Protein AF-A0A4Y8PF99-F1 (afdb_monomer)

pLDDT: mean 90.33, std 15.45, range [41.91, 98.5]

Radius of gyration: 16.48 Å; Cα contacts (8 Å, |Δi|>4): 165; chains: 1; bounding box: 32×40×53 Å

Solvent-accessible surface area (backbone atoms only — not comparable to full-atom values): 6065 Å² total; per-residue (Å²): 134,81,80,74,84,68,78,76,80,61,83,67,77,59,45,34,34,39,36,39,49,70,26,49,42,73,81,30,60,51,32,26,50,47,40,41,51,50,25,62,48,34,69,37,93,51,42,43,42,32,40,28,36,49,53,67,59,49,49,33,59,75,72,67,64,42,82,82,30,40,57,29,71,52,36,54,5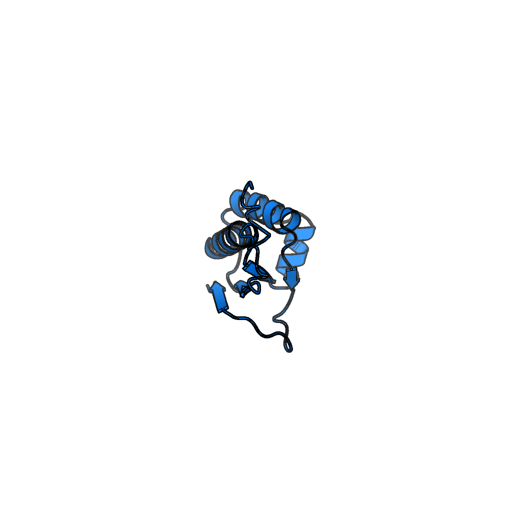3,21,53,50,45,28,60,76,55,63,50,48,74,34,58,54,82,73,87,90,66,89,59,80,42,80,47,78,36,62,121

Secondary structure (DSSP, 8-state):
-------------PEEEEEEE-S-TTT-THHHHHHHHHHHHHT-TTEEEEEE--HHHHHHHHTT--TTSTTHHHHHHHHHHHHHTT-EEESS--SS---SEEEEE--

Foldseek 3Di:
DPPPPPDVPPPPAAAEEEEEEPDDQLPDCLNLVSLLVLLVQLPDPRHQYEYEDAPVVVVCLVVVNSPNGDPSVSVVVSSVSCVVSVHHYHNDDDDPDDGPYYHYRHD

Organism: NCBI:txid2795386

Mean predicted aligned error: 6.11 Å

Structure (mmCIF, N/CA/C/O backbone):
data_AF-A0A4Y8PF99-F1
#
_entry.id   AF-A0A4Y8PF99-F1
#
loop_
_atom_site.group_PDB
_atom_site.id
_atom_site.type_symbol
_atom_site.label_atom_id
_atom_site.label_alt_id
_atom_site.label_comp_id
_atom_site.label_asym_id
_atom_site.label_entity_id
_atom_site.label_seq_id
_atom_site.pdbx_PDB_ins_code
_atom_site.Cartn_x
_atom_site.Cartn_y
_atom_site.Cartn_z
_atom_site.occupancy
_atom_site.B_iso_or_equiv
_atom_site.auth_seq_id
_atom_site.auth_comp_id
_atom_site.auth_asym_id
_atom_site.auth_atom_id
_atom_site.pdbx_PDB_model_num
ATOM 1 N N . MET A 1 1 ? -14.309 29.578 39.399 1.00 42.25 1 MET A N 1
ATOM 2 C CA . MET A 1 1 ? -14.684 28.306 38.746 1.00 42.25 1 MET A CA 1
ATOM 3 C C . MET A 1 1 ? -14.215 28.364 37.309 1.00 42.25 1 MET A C 1
ATOM 5 O O . MET A 1 1 ? -14.899 28.921 36.460 1.00 42.25 1 MET A O 1
ATOM 9 N N . ILE A 1 2 ? -12.999 27.884 37.070 1.00 44.91 2 ILE A N 1
ATOM 10 C CA . ILE A 1 2 ? -12.495 27.665 35.717 1.00 44.91 2 ILE A CA 1
ATOM 11 C C . ILE A 1 2 ? -13.313 26.489 35.190 1.00 44.91 2 ILE A C 1
ATOM 13 O O . ILE A 1 2 ? -13.346 25.439 35.830 1.00 44.91 2 ILE A O 1
ATOM 17 N N . LYS A 1 3 ? -14.056 26.695 34.098 1.00 47.53 3 LYS A N 1
ATOM 18 C CA . LYS A 1 3 ? -14.677 25.590 33.372 1.00 47.53 3 LYS A CA 1
ATOM 19 C C . LYS A 1 3 ? -13.525 24.729 32.874 1.00 47.53 3 LYS A C 1
ATOM 21 O O . LYS A 1 3 ? -12.850 25.091 31.917 1.00 47.53 3 LYS A O 1
ATOM 26 N N . GLU A 1 4 ? -13.256 23.640 33.581 1.00 45.50 4 GLU A N 1
ATOM 27 C CA . GLU A 1 4 ? -12.525 22.519 33.022 1.00 45.50 4 GLU A CA 1
ATOM 28 C C . GLU A 1 4 ? -13.254 22.163 31.725 1.00 45.50 4 GLU A C 1
ATOM 30 O O . GLU A 1 4 ? -14.383 21.666 31.767 1.00 45.50 4 GLU A O 1
ATOM 35 N N . ASN A 1 5 ? -12.645 22.477 30.578 1.00 47.84 5 A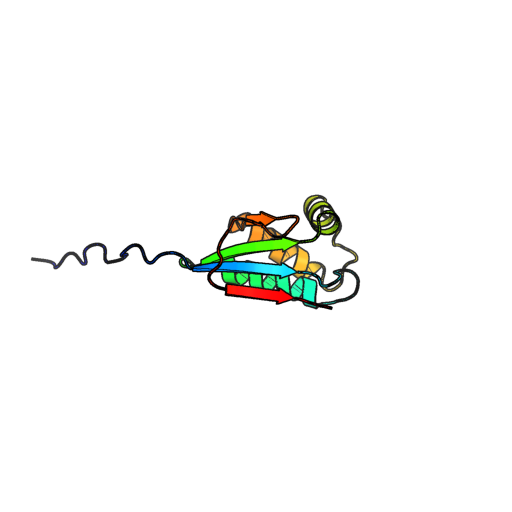SN A N 1
ATOM 36 C CA . ASN A 1 5 ? -12.995 21.875 29.296 1.00 47.84 5 ASN A CA 1
ATOM 37 C C . ASN A 1 5 ? -12.658 20.387 29.423 1.00 47.84 5 ASN A C 1
ATOM 39 O O . ASN A 1 5 ? -11.599 19.908 29.022 1.00 47.84 5 ASN A O 1
ATOM 43 N N . LYS A 1 6 ? -13.544 19.677 30.120 1.00 41.91 6 LYS A N 1
ATOM 44 C CA . LYS A 1 6 ? -13.564 18.236 30.257 1.00 41.91 6 LYS A CA 1
ATOM 45 C C . LYS A 1 6 ? -13.596 17.664 28.853 1.00 41.91 6 LYS A C 1
ATOM 47 O O . LYS A 1 6 ? -14.624 17.760 28.205 1.00 41.91 6 LYS A O 1
ATOM 52 N N . LYS A 1 7 ? -12.494 17.032 28.448 1.00 42.19 7 LYS A N 1
ATOM 53 C CA . LYS A 1 7 ? -12.523 15.681 27.869 1.00 42.19 7 LYS A CA 1
ATOM 54 C C . LYS A 1 7 ? -13.665 15.438 26.866 1.00 42.19 7 LYS A C 1
ATOM 56 O O . LYS A 1 7 ? -14.359 14.433 26.961 1.00 42.19 7 LYS A O 1
ATOM 61 N N . GLU A 1 8 ? -13.847 16.351 25.919 1.00 46.78 8 GLU A N 1
ATOM 62 C CA . GLU A 1 8 ? -14.693 16.148 24.739 1.00 46.78 8 GLU A CA 1
ATOM 63 C C . GLU A 1 8 ? -13.865 15.639 23.549 1.00 46.78 8 GLU A C 1
ATOM 65 O O . GLU A 1 8 ? -14.317 15.677 22.412 1.00 46.78 8 GLU A O 1
ATOM 70 N N . ASP A 1 9 ? -12.715 15.007 23.812 1.00 50.34 9 ASP A N 1
ATOM 71 C CA . ASP A 1 9 ? -12.306 13.847 23.012 1.00 50.34 9 ASP A CA 1
ATOM 72 C C . ASP A 1 9 ? -13.228 12.672 23.376 1.00 50.34 9 ASP A C 1
ATOM 74 O O . ASP A 1 9 ? -12.826 11.636 23.907 1.00 50.34 9 ASP A O 1
ATOM 78 N N . LEU A 1 10 ? -14.524 12.873 23.133 1.00 50.94 10 LEU A N 1
ATOM 79 C CA . LEU A 1 10 ? -15.451 11.786 22.914 1.00 50.94 10 LEU A CA 1
ATOM 80 C C . LEU A 1 10 ? -14.820 10.945 21.815 1.00 50.94 10 LEU A C 1
ATOM 82 O O . LEU A 1 10 ? -14.579 11.447 20.720 1.00 50.94 10 LEU A O 1
ATOM 86 N N . LEU A 1 11 ? -14.509 9.710 22.189 1.00 60.16 11 LEU A N 1
ATOM 87 C CA . LEU A 1 11 ? -14.190 8.531 21.395 1.00 60.16 11 LEU A CA 1
ATOM 88 C C . LEU A 1 11 ? -14.938 8.518 20.048 1.00 60.16 11 LEU A C 1
ATOM 90 O O . LEU A 1 11 ? -15.887 7.762 19.861 1.00 60.16 11 LEU A O 1
ATOM 94 N N . LEU A 1 12 ? -14.554 9.383 19.113 1.00 64.12 12 LEU A N 1
ATOM 95 C CA . LEU A 1 12 ? -15.058 9.348 17.756 1.00 64.12 12 LEU A CA 1
ATOM 96 C C . LEU A 1 12 ? -14.419 8.115 17.144 1.00 64.12 12 LEU A C 1
ATOM 98 O O . LEU A 1 12 ? -13.201 8.062 16.962 1.00 64.12 12 LEU A O 1
ATOM 102 N N . GLU A 1 13 ? -15.259 7.108 16.934 1.00 81.38 13 GLU A N 1
ATOM 103 C CA . GLU A 1 13 ? -14.911 5.845 16.304 1.00 81.38 13 GLU A CA 1
ATOM 104 C C . GLU A 1 13 ? -14.027 6.112 15.082 1.00 81.38 13 GLU A C 1
ATOM 106 O O . GLU A 1 13 ? -14.369 6.923 14.212 1.00 81.38 13 GLU A O 1
ATOM 111 N N . LYS A 1 14 ? -12.842 5.488 15.055 1.00 89.69 14 LYS A N 1
ATOM 112 C CA . LYS A 1 14 ? -11.944 5.618 13.909 1.00 89.69 14 LYS A CA 1
ATOM 113 C C . LYS A 1 14 ? -12.644 5.041 12.689 1.00 89.69 14 LYS A C 1
ATOM 115 O O . LYS A 1 14 ? -13.145 3.923 12.746 1.00 89.69 14 LYS A O 1
ATOM 120 N N . LYS A 1 15 ? -12.612 5.774 11.580 1.00 94.44 15 LYS A N 1
ATOM 121 C CA . LYS A 1 15 ? -13.060 5.246 10.294 1.00 94.44 15 LYS A CA 1
ATOM 122 C C . LYS A 1 15 ? -12.000 4.313 9.731 1.00 94.44 15 LYS A C 1
ATOM 124 O O . LYS A 1 15 ? -10.829 4.688 9.640 1.00 94.44 15 LYS A O 1
ATOM 129 N N . SER A 1 16 ? -12.406 3.095 9.401 1.00 95.06 16 SER A N 1
ATOM 130 C CA . SER A 1 16 ? -11.534 2.066 8.855 1.00 95.06 16 SER A CA 1
ATOM 131 C C . SER A 1 16 ? -11.471 2.195 7.337 1.00 95.06 16 SER A C 1
ATOM 133 O O . SER A 1 16 ? -12.492 2.167 6.653 1.00 95.06 16 SER A O 1
ATOM 135 N N . LEU A 1 17 ? -10.263 2.353 6.809 1.00 96.69 17 LEU A N 1
ATOM 136 C CA . LEU A 1 17 ? -9.975 2.462 5.386 1.00 96.69 17 LEU A CA 1
ATOM 137 C C . LEU A 1 17 ? -9.232 1.216 4.930 1.00 96.69 17 LEU A C 1
ATOM 139 O O . LEU A 1 17 ? -8.247 0.832 5.566 1.00 96.69 17 LEU A O 1
ATOM 143 N N . LEU A 1 18 ? -9.673 0.637 3.817 1.00 97.94 18 LEU A N 1
ATOM 144 C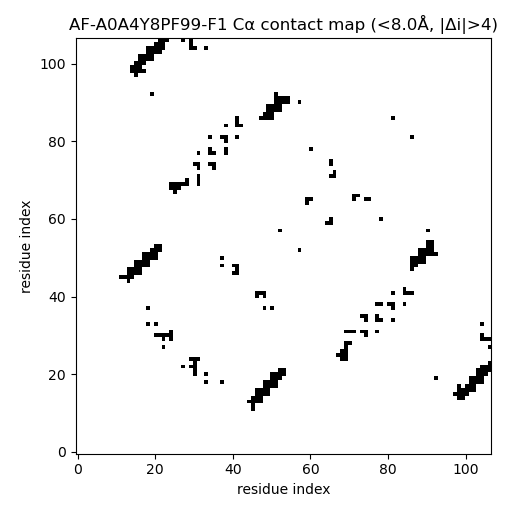 CA . LEU A 1 18 ? -8.918 -0.362 3.073 1.00 97.94 18 LEU A CA 1
ATOM 145 C C . LEU A 1 18 ? -8.366 0.276 1.802 1.00 97.94 18 LEU A C 1
ATOM 147 O O . LEU A 1 18 ? -9.114 0.843 1.008 1.00 97.94 18 LEU A O 1
ATOM 151 N N . ILE A 1 19 ? -7.058 0.178 1.612 1.00 98.12 19 ILE A N 1
ATOM 152 C CA . ILE A 1 19 ? -6.368 0.599 0.399 1.00 98.12 19 ILE A CA 1
ATOM 153 C C . ILE A 1 19 ? -5.839 -0.658 -0.275 1.00 98.12 19 ILE A C 1
ATOM 155 O O . ILE A 1 19 ? -5.053 -1.390 0.323 1.00 98.12 19 ILE A O 1
ATOM 159 N N . VAL A 1 20 ? -6.269 -0.915 -1.506 1.00 97.94 20 VAL A N 1
ATOM 160 C CA . VAL A 1 20 ? -5.837 -2.072 -2.297 1.00 97.94 20 VAL A CA 1
ATOM 161 C C . VAL A 1 20 ? -4.985 -1.587 -3.457 1.00 97.94 20 VAL A C 1
ATOM 163 O O . VAL A 1 20 ? -5.403 -0.703 -4.207 1.00 97.94 20 VAL A O 1
ATOM 166 N N . VAL A 1 21 ? -3.789 -2.158 -3.599 1.00 98.00 21 VAL A N 1
ATOM 167 C CA . VAL A 1 21 ? -2.843 -1.788 -4.655 1.00 98.00 21 VAL A CA 1
ATOM 168 C C . VAL A 1 21 ? -2.629 -2.976 -5.581 1.00 98.00 21 VAL A C 1
ATOM 170 O O . VAL A 1 21 ? -1.973 -3.954 -5.223 1.00 98.00 21 VAL A O 1
ATOM 173 N N . GLU A 1 22 ? -3.189 -2.886 -6.783 1.00 96.38 22 GLU A N 1
ATOM 174 C CA . GLU A 1 22 ? -3.010 -3.892 -7.834 1.00 96.38 22 GLU A CA 1
ATOM 175 C C . GLU A 1 22 ? -1.986 -3.463 -8.890 1.00 96.38 22 GLU A C 1
ATOM 177 O O . GLU A 1 22 ? -1.436 -4.325 -9.589 1.00 96.38 22 GLU A O 1
ATOM 182 N N . ALA A 1 23 ? -1.717 -2.153 -8.964 1.00 97.44 23 ALA A N 1
ATOM 183 C CA . ALA A 1 23 ? -0.731 -1.542 -9.843 1.00 97.44 23 ALA A CA 1
ATOM 184 C C . ALA A 1 23 ? 0.654 -2.203 -9.719 1.00 97.44 23 ALA A C 1
ATOM 186 O O . ALA A 1 23 ? 1.134 -2.497 -8.625 1.00 97.44 23 ALA A O 1
ATOM 187 N N . ASP A 1 24 ? 1.294 -2.420 -10.868 1.00 96.69 24 ASP A N 1
ATOM 188 C CA . ASP A 1 24 ? 2.629 -3.010 -10.974 1.00 96.69 24 ASP A CA 1
ATOM 189 C C . ASP A 1 24 ? 3.710 -1.951 -10.668 1.00 96.69 24 ASP A C 1
ATOM 191 O O . ASP A 1 24 ? 3.813 -0.977 -11.425 1.00 96.69 24 ASP A O 1
ATOM 195 N N . PRO A 1 25 ? 4.521 -2.114 -9.603 1.00 97.44 25 PRO A N 1
ATOM 196 C CA . PRO A 1 25 ? 5.536 -1.132 -9.222 1.00 97.44 25 PRO A CA 1
ATOM 197 C C . PRO A 1 25 ? 6.658 -0.970 -10.252 1.00 97.44 25 PRO A C 1
ATOM 199 O O . PRO A 1 25 ? 7.290 0.083 -10.315 1.00 97.44 25 PRO A O 1
ATOM 202 N N . GLU A 1 26 ? 6.904 -1.970 -11.100 1.00 97.00 26 GLU A N 1
ATOM 203 C CA . G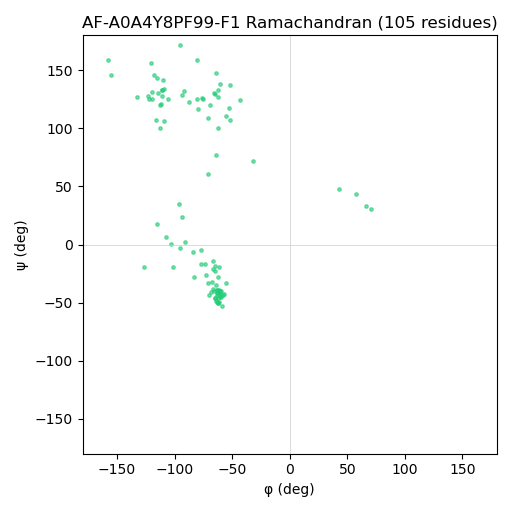LU A 1 26 ? 7.927 -1.880 -12.146 1.00 97.00 26 GLU A CA 1
ATOM 204 C C . GLU A 1 26 ? 7.466 -1.049 -13.347 1.00 97.00 26 GLU A C 1
ATOM 206 O O . GLU A 1 26 ? 8.280 -0.649 -14.180 1.00 97.00 26 GLU A O 1
ATOM 211 N N . LYS A 1 27 ? 6.154 -0.815 -13.478 1.00 96.69 27 LYS A N 1
ATOM 212 C CA . LYS A 1 27 ? 5.559 -0.251 -14.699 1.00 96.69 27 LYS A CA 1
ATOM 213 C C . LYS A 1 27 ? 4.691 0.977 -14.471 1.00 96.69 27 LYS A C 1
ATOM 215 O O . LYS A 1 27 ? 4.432 1.694 -15.435 1.00 96.69 27 LYS A O 1
ATOM 220 N N . SER A 1 28 ? 4.209 1.210 -13.251 1.00 96.94 28 SER A N 1
ATOM 221 C CA . SER A 1 28 ? 3.183 2.218 -12.984 1.00 96.94 28 SER A CA 1
ATOM 222 C C . SER A 1 28 ? 3.537 3.116 -11.795 1.00 96.94 28 SER A C 1
ATOM 224 O O . SER A 1 28 ? 3.719 2.611 -10.685 1.00 96.94 28 SER A O 1
ATOM 226 N N . PRO A 1 29 ? 3.520 4.456 -11.965 1.00 96.75 29 PRO A N 1
ATOM 227 C CA . PRO A 1 29 ? 3.711 5.397 -10.856 1.00 96.75 29 PRO A CA 1
ATOM 228 C C . PRO A 1 29 ? 2.557 5.343 -9.840 1.00 96.75 29 PRO A C 1
ATOM 230 O O . PRO A 1 29 ? 2.669 5.835 -8.717 1.00 96.75 29 PRO A O 1
ATOM 233 N N . ARG A 1 30 ? 1.430 4.708 -10.198 1.00 97.88 30 ARG A N 1
ATOM 234 C CA . ARG A 1 30 ? 0.281 4.539 -9.299 1.00 97.88 30 ARG A CA 1
ATOM 235 C C . ARG A 1 30 ? 0.613 3.727 -8.060 1.00 97.88 30 ARG A C 1
ATOM 237 O O . ARG A 1 30 ? -0.008 3.949 -7.028 1.00 97.88 30 ARG A O 1
ATOM 244 N N . PHE A 1 31 ? 1.583 2.818 -8.142 1.00 98.38 31 PHE A N 1
ATOM 245 C CA . PHE A 1 31 ? 2.037 2.087 -6.967 1.00 98.38 31 PHE A CA 1
ATOM 246 C C . PHE A 1 31 ? 2.650 3.038 -5.926 1.00 98.38 31 PHE A C 1
ATOM 248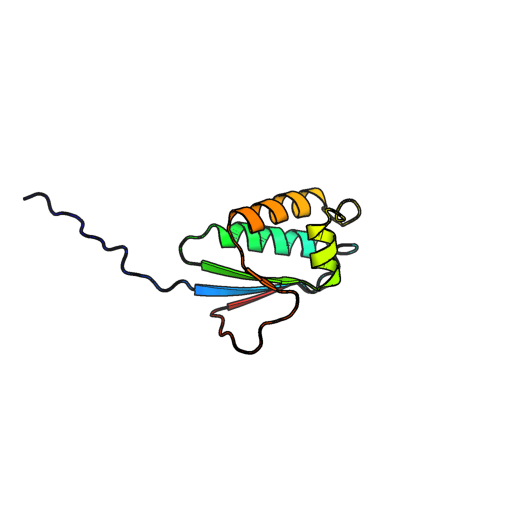 O O . PHE A 1 31 ? 2.250 3.030 -4.762 1.00 98.38 31 PHE A O 1
ATOM 255 N N . ALA A 1 32 ? 3.561 3.916 -6.358 1.00 98.25 32 ALA A N 1
ATOM 256 C CA . ALA A 1 32 ? 4.171 4.925 -5.497 1.00 98.25 32 ALA A CA 1
ATOM 257 C C . ALA A 1 32 ? 3.129 5.909 -4.945 1.00 98.25 32 ALA A C 1
ATOM 259 O O . ALA A 1 32 ? 3.135 6.236 -3.757 1.00 98.25 32 ALA A O 1
ATOM 260 N N . GLU A 1 33 ? 2.180 6.338 -5.783 1.00 98.44 33 GLU A N 1
ATOM 261 C CA . GLU A 1 33 ? 1.072 7.185 -5.345 1.00 98.44 33 GLU A CA 1
ATOM 262 C C . GLU A 1 33 ? 0.204 6.503 -4.282 1.00 98.44 33 GLU A C 1
ATOM 264 O O . GLU A 1 33 ? -0.137 7.139 -3.284 1.00 98.44 33 GLU A O 1
ATOM 269 N N . ALA A 1 34 ? -0.103 5.216 -4.450 1.00 98.44 34 ALA A N 1
ATOM 270 C CA . ALA A 1 34 ? -0.881 4.452 -3.486 1.00 98.44 34 ALA A CA 1
ATOM 271 C C . ALA A 1 34 ? -0.200 4.403 -2.114 1.00 98.44 34 ALA A C 1
ATOM 273 O O . ALA A 1 34 ? -0.849 4.661 -1.096 1.00 98.44 34 ALA A O 1
ATOM 274 N N . LEU A 1 35 ? 1.113 4.139 -2.079 1.00 98.50 35 LEU A N 1
ATOM 275 C CA . LEU A 1 35 ? 1.883 4.147 -0.833 1.00 98.50 35 LEU A CA 1
ATOM 276 C C . LEU A 1 35 ? 1.908 5.536 -0.195 1.00 98.50 35 LEU A C 1
ATOM 278 O O . LEU A 1 35 ? 1.687 5.653 1.008 1.00 98.50 35 LEU A O 1
ATOM 282 N N . ARG A 1 36 ? 2.103 6.591 -0.991 1.00 98.44 36 ARG A N 1
ATOM 283 C CA . ARG A 1 36 ? 2.106 7.976 -0.505 1.00 98.44 36 ARG A CA 1
ATOM 284 C C . ARG A 1 36 ? 0.753 8.385 0.079 1.00 98.44 36 ARG A C 1
ATOM 286 O O . ARG A 1 36 ? 0.697 9.037 1.121 1.00 98.44 36 ARG A O 1
ATOM 293 N N . VAL A 1 37 ? -0.347 7.992 -0.564 1.00 98.44 37 VAL A N 1
ATOM 294 C CA . VAL A 1 37 ? -1.710 8.223 -0.061 1.00 98.44 37 VAL A CA 1
ATOM 295 C C . VAL A 1 37 ? -1.938 7.455 1.238 1.00 98.44 37 VAL A C 1
ATOM 297 O O . VAL A 1 37 ? -2.422 8.036 2.209 1.00 98.44 37 VAL A O 1
ATOM 300 N N . ALA A 1 38 ? -1.550 6.180 1.291 1.00 98.44 38 ALA A N 1
ATOM 301 C CA . ALA A 1 38 ? -1.663 5.372 2.498 1.00 98.44 38 ALA A CA 1
ATOM 302 C C . ALA A 1 38 ? -0.850 5.968 3.661 1.00 98.44 38 ALA A C 1
ATOM 304 O O . ALA A 1 38 ? -1.382 6.117 4.763 1.00 98.44 38 ALA A O 1
ATOM 305 N N . ALA A 1 39 ? 0.393 6.387 3.403 1.00 98.25 39 ALA A N 1
ATOM 306 C CA . ALA A 1 39 ? 1.263 7.043 4.374 1.00 98.25 39 ALA A CA 1
ATOM 307 C C . ALA A 1 39 ? 0.620 8.330 4.911 1.00 98.25 39 ALA A C 1
ATOM 309 O O . ALA A 1 39 ? 0.408 8.454 6.118 1.00 98.25 39 ALA A O 1
ATOM 310 N N . GLY A 1 40 ? 0.194 9.238 4.028 1.00 97.94 40 GLY A N 1
ATOM 311 C CA . GLY A 1 40 ? -0.441 10.495 4.430 1.00 97.94 40 GLY A CA 1
ATOM 312 C C . GLY A 1 40 ? -1.736 10.299 5.229 1.00 97.94 40 GLY A C 1
ATOM 313 O O . GLY A 1 40 ? -1.966 10.990 6.222 1.00 97.94 40 GLY A O 1
ATOM 314 N N . LEU A 1 41 ? -2.573 9.328 4.849 1.00 97.62 41 LEU A N 1
ATOM 315 C CA . LEU A 1 41 ? -3.809 9.018 5.576 1.00 97.62 41 LEU A CA 1
ATOM 316 C C . LEU A 1 41 ? -3.539 8.359 6.936 1.00 97.62 41 LEU A C 1
ATOM 318 O O . LEU A 1 41 ? -4.295 8.592 7.881 1.00 97.62 41 LEU A O 1
ATOM 322 N N . SER A 1 42 ? -2.472 7.564 7.056 1.00 96.88 42 SER A N 1
ATOM 323 C CA . SER A 1 42 ? -2.133 6.846 8.294 1.00 96.88 42 SER A CA 1
ATOM 324 C C . SER A 1 42 ? -1.734 7.774 9.449 1.00 96.88 42 SER A C 1
ATOM 326 O O . SER A 1 42 ? -1.897 7.407 10.610 1.00 96.88 42 SER A O 1
ATOM 328 N N . MET A 1 43 ? -1.325 9.011 9.149 1.00 95.50 43 MET A N 1
ATOM 329 C CA . MET A 1 43 ? -1.060 10.049 10.151 1.00 95.50 43 MET A CA 1
ATOM 330 C C . MET A 1 43 ? -2.339 10.632 10.773 1.00 95.50 43 MET A C 1
ATOM 332 O O . MET A 1 43 ? -2.285 11.317 11.798 1.00 95.50 43 MET A O 1
ATOM 336 N N . HIS A 1 44 ? -3.506 10.428 10.153 1.00 94.25 44 HIS A N 1
ATOM 337 C CA . HIS A 1 44 ? -4.732 11.072 10.600 1.00 94.25 44 HIS A CA 1
ATOM 338 C C . HIS A 1 44 ? -5.275 10.403 11.878 1.00 94.25 44 HIS A C 1
ATOM 340 O O . HIS A 1 44 ? -5.595 9.211 11.868 1.00 94.25 44 HIS A O 1
ATOM 346 N N . PRO A 1 45 ? -5.520 11.154 12.970 1.00 90.94 45 PRO A N 1
ATOM 347 C CA . PRO A 1 45 ? -5.846 10.573 14.279 1.00 90.94 45 PRO A CA 1
ATOM 348 C C . PRO A 1 45 ? -7.174 9.799 14.311 1.00 90.94 45 PRO A C 1
ATOM 350 O O . PRO A 1 45 ? -7.404 8.995 15.213 1.00 90.94 45 PRO A O 1
ATOM 353 N N . ARG A 1 46 ? -8.054 10.033 13.330 1.00 92.69 46 ARG A N 1
ATOM 354 C CA . ARG A 1 46 ? -9.385 9.404 13.225 1.00 92.69 46 ARG A CA 1
ATOM 355 C C . ARG A 1 46 ? -9.507 8.351 12.127 1.00 92.69 46 ARG A C 1
ATOM 357 O O . ARG A 1 46 ? -10.615 7.892 11.868 1.00 92.69 46 ARG A O 1
ATOM 364 N N . LEU A 1 47 ? -8.409 8.003 11.462 1.00 94.44 47 LEU A N 1
ATOM 365 C CA . LEU A 1 47 ? -8.403 6.965 10.438 1.00 94.44 47 LEU A CA 1
ATOM 366 C C . LEU A 1 47 ? -7.644 5.738 10.950 1.00 94.44 47 LEU A C 1
ATOM 368 O O . LEU A 1 47 ? -6.647 5.856 11.662 1.00 94.44 47 LEU A O 1
ATOM 372 N N . SER A 1 48 ? -8.143 4.554 10.609 1.00 94.50 48 SER A N 1
ATOM 373 C CA . SER A 1 48 ? -7.381 3.309 10.666 1.00 94.50 48 SER A CA 1
ATOM 374 C C . SER A 1 48 ? -7.114 2.883 9.235 1.00 94.50 48 SER A C 1
ATOM 376 O O . SER A 1 48 ? -8.037 2.468 8.540 1.00 94.50 48 SER A O 1
ATOM 378 N N . VAL A 1 49 ? -5.874 3.034 8.780 1.00 96.69 49 VAL A N 1
ATOM 379 C CA . VAL A 1 49 ? -5.489 2.700 7.407 1.00 96.69 49 VAL A CA 1
ATOM 380 C C . VAL A 1 49 ? -4.960 1.275 7.355 1.00 96.69 49 VAL A C 1
ATOM 382 O O . VAL A 1 49 ? -4.073 0.899 8.126 1.00 96.69 49 VAL A O 1
ATOM 385 N N . ASN A 1 50 ? -5.517 0.502 6.432 1.00 97.00 50 ASN A N 1
ATOM 386 C CA . ASN A 1 50 ? -5.169 -0.879 6.155 1.00 97.00 50 ASN A CA 1
ATOM 387 C C . ASN A 1 50 ? -4.755 -0.966 4.686 1.00 97.00 50 ASN A C 1
ATOM 389 O O . ASN A 1 50 ? -5.512 -0.543 3.815 1.00 97.00 50 ASN A O 1
ATOM 393 N N . LEU A 1 51 ? -3.567 -1.490 4.413 1.00 98.19 51 LEU A N 1
ATOM 394 C CA . LEU A 1 51 ? -2.996 -1.579 3.075 1.00 98.19 51 LEU A CA 1
ATOM 395 C C . LEU A 1 51 ? -2.930 -3.039 2.629 1.00 98.19 51 LEU A C 1
ATOM 397 O O . LEU A 1 51 ? -2.449 -3.892 3.368 1.00 98.19 51 LEU A O 1
ATOM 401 N N . VAL A 1 52 ? -3.373 -3.326 1.412 1.00 98.12 52 VAL A N 1
ATOM 402 C CA . VAL A 1 52 ? -3.247 -4.641 0.782 1.00 98.12 52 VAL A CA 1
ATOM 403 C C . VAL A 1 52 ? -2.269 -4.532 -0.375 1.00 98.12 52 VAL A C 1
ATOM 405 O O . VAL A 1 52 ? -2.501 -3.775 -1.318 1.00 98.12 52 VAL A O 1
ATOM 408 N N . LEU A 1 53 ? -1.197 -5.317 -0.299 1.00 97.88 53 LEU A N 1
ATOM 409 C CA . LEU A 1 53 ? -0.200 -5.490 -1.352 1.00 97.88 53 LEU A CA 1
ATOM 410 C C . LEU A 1 53 ? -0.151 -6.963 -1.758 1.00 97.88 53 LEU A C 1
ATOM 412 O O . LEU A 1 53 ? -0.468 -7.841 -0.958 1.00 97.88 53 LEU A O 1
ATOM 416 N N . LYS A 1 54 ? 0.299 -7.258 -2.980 1.00 96.50 54 LYS A N 1
ATOM 417 C CA . LYS A 1 54 ? 0.631 -8.640 -3.356 1.00 96.50 54 LYS A CA 1
ATOM 418 C C . LYS A 1 54 ? 1.803 -9.148 -2.501 1.00 96.50 54 LYS A C 1
ATOM 420 O O . LYS A 1 54 ? 2.669 -8.375 -2.089 1.00 96.50 54 LYS A O 1
ATOM 425 N N . ALA A 1 55 ? 1.807 -10.446 -2.201 1.00 97.06 55 ALA A N 1
ATOM 426 C CA . ALA A 1 55 ? 2.756 -11.050 -1.261 1.00 97.06 55 ALA A CA 1
ATOM 427 C C . ALA A 1 55 ? 4.227 -10.914 -1.694 1.00 97.06 55 ALA A C 1
ATOM 429 O O . ALA A 1 55 ? 5.097 -10.677 -0.860 1.00 97.06 55 ALA A O 1
ATOM 430 N N . ASP A 1 56 ? 4.494 -11.063 -2.988 1.00 97.19 56 ASP A N 1
ATOM 431 C CA . ASP A 1 56 ? 5.805 -10.863 -3.608 1.00 97.19 56 ASP A CA 1
ATOM 432 C C . ASP A 1 56 ? 6.299 -9.423 -3.432 1.00 97.19 56 ASP A C 1
ATOM 434 O O . ASP A 1 56 ? 7.383 -9.210 -2.894 1.00 97.19 56 ASP A O 1
ATOM 438 N N . ILE A 1 57 ? 5.453 -8.444 -3.751 1.00 97.38 57 ILE A N 1
ATOM 439 C CA . ILE A 1 57 ? 5.764 -7.019 -3.597 1.00 97.38 57 ILE A CA 1
ATOM 440 C C . ILE A 1 57 ? 6.029 -6.650 -2.134 1.00 97.38 57 ILE A C 1
ATOM 442 O O . ILE A 1 57 ? 6.966 -5.912 -1.829 1.00 97.38 57 ILE A O 1
ATOM 446 N N . LEU A 1 58 ? 5.227 -7.177 -1.205 1.00 97.44 58 LEU A N 1
ATOM 447 C CA . LEU A 1 58 ? 5.439 -6.962 0.226 1.00 97.44 58 LEU A CA 1
ATOM 448 C C . LEU A 1 58 ? 6.789 -7.531 0.695 1.00 97.44 58 LEU A C 1
ATOM 450 O O . LEU A 1 58 ? 7.476 -6.896 1.497 1.00 97.44 58 LEU A O 1
ATOM 454 N N . ASN A 1 59 ? 7.188 -8.707 0.206 1.00 97.69 59 ASN A N 1
ATOM 455 C CA . ASN A 1 59 ? 8.494 -9.287 0.523 1.00 97.69 59 ASN A CA 1
ATOM 456 C C . ASN A 1 59 ? 9.635 -8.427 -0.030 1.00 97.69 59 ASN A C 1
ATOM 458 O O . ASN A 1 59 ? 10.560 -8.099 0.711 1.00 97.69 59 ASN A O 1
ATOM 462 N N . ASP A 1 60 ? 9.531 -7.989 -1.286 1.00 97.88 60 ASP A N 1
ATOM 463 C CA . ASP A 1 60 ? 10.520 -7.107 -1.908 1.00 97.88 6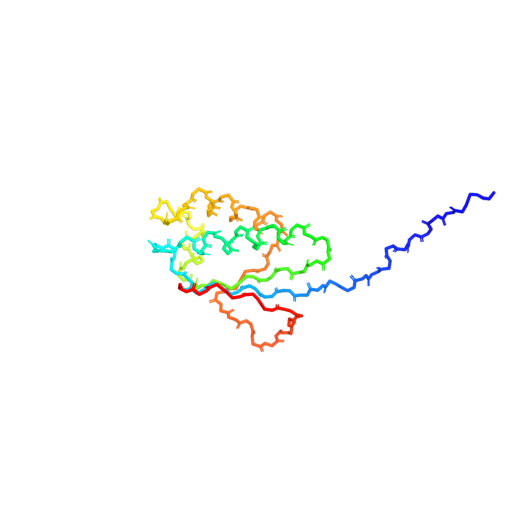0 ASP A CA 1
ATOM 464 C C . ASP A 1 60 ? 10.697 -5.797 -1.129 1.00 97.88 60 ASP A C 1
ATOM 466 O O . ASP A 1 60 ? 11.829 -5.398 -0.852 1.00 97.88 60 ASP A O 1
ATOM 470 N N . LEU A 1 61 ? 9.607 -5.166 -0.683 1.00 97.31 61 LEU A N 1
ATOM 471 C CA . LEU A 1 61 ? 9.662 -3.968 0.165 1.00 97.31 61 LEU A CA 1
ATOM 472 C C . LEU A 1 61 ? 10.322 -4.221 1.527 1.00 97.31 61 LEU A C 1
ATOM 474 O O . LEU A 1 61 ? 11.064 -3.373 2.029 1.00 97.31 61 LEU A O 1
ATOM 478 N N . ASN A 1 62 ? 10.061 -5.371 2.150 1.00 96.69 62 ASN A N 1
ATOM 479 C CA . ASN A 1 62 ? 10.685 -5.739 3.423 1.00 96.69 62 ASN A CA 1
ATOM 480 C C . ASN A 1 62 ? 12.190 -5.997 3.281 1.00 96.69 62 ASN A C 1
ATOM 482 O O . ASN A 1 62 ? 12.953 -5.715 4.205 1.00 96.69 62 ASN A O 1
ATOM 486 N N . GLU A 1 63 ? 12.616 -6.503 2.127 1.00 97.25 63 GLU A N 1
ATOM 487 C CA . GLU A 1 63 ? 14.015 -6.803 1.818 1.00 97.25 63 GLU A CA 1
ATOM 488 C C . GLU A 1 63 ? 14.747 -5.624 1.152 1.00 97.25 63 GLU A C 1
ATOM 490 O O . GLU A 1 63 ? 15.927 -5.741 0.826 1.00 97.25 63 GLU A O 1
ATOM 495 N N . GLY A 1 64 ? 14.074 -4.479 0.975 1.00 95.38 64 GLY A N 1
ATOM 496 C CA . GLY A 1 64 ? 14.660 -3.269 0.393 1.00 95.38 64 GLY A CA 1
ATOM 497 C C . GLY A 1 64 ? 14.949 -3.383 -1.107 1.00 95.38 64 GLY A C 1
ATOM 498 O O . GLY A 1 64 ? 15.904 -2.789 -1.602 1.00 95.38 64 GLY A O 1
ATOM 499 N N . ARG A 1 65 ? 14.154 -4.169 -1.842 1.00 95.69 65 ARG A N 1
ATOM 500 C CA . ARG A 1 65 ? 14.323 -4.455 -3.277 1.00 95.69 65 ARG A CA 1
ATOM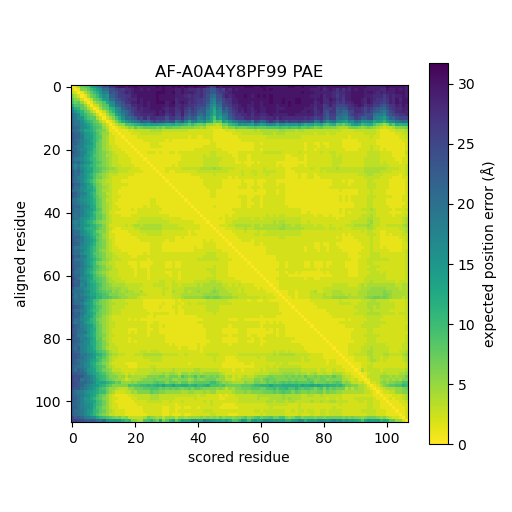 501 C C . ARG A 1 65 ? 13.471 -3.571 -4.198 1.00 95.69 65 ARG A C 1
ATOM 503 O O . ARG A 1 65 ? 13.042 -4.018 -5.253 1.00 95.69 65 ARG A O 1
ATOM 510 N N . SER A 1 66 ? 13.261 -2.306 -3.839 1.00 95.31 66 SER A N 1
ATOM 511 C CA . SER A 1 66 ? 12.477 -1.341 -4.632 1.00 95.31 66 SER A CA 1
ATOM 512 C C . SER A 1 66 ? 13.305 -0.449 -5.564 1.00 95.31 66 SER A C 1
ATOM 514 O O . SER A 1 66 ? 12.735 0.340 -6.310 1.00 95.31 66 SER A O 1
ATOM 516 N N . ALA A 1 67 ? 14.638 -0.555 -5.557 1.00 94.25 67 ALA A N 1
ATOM 517 C CA . ALA A 1 67 ? 15.533 0.399 -6.229 1.00 94.25 67 ALA A CA 1
ATOM 518 C C . ALA A 1 67 ? 15.369 0.501 -7.762 1.00 94.25 67 ALA A C 1
ATOM 520 O O . ALA A 1 67 ? 15.833 1.464 -8.365 1.00 94.25 67 ALA A O 1
ATOM 521 N N . LEU A 1 68 ? 14.760 -0.504 -8.402 1.00 94.31 68 LEU A N 1
ATOM 522 C CA . LEU A 1 68 ? 14.506 -0.525 -9.850 1.00 94.31 68 LEU A CA 1
ATOM 523 C C . LEU A 1 68 ? 13.047 -0.210 -10.213 1.00 94.31 68 LEU A C 1
ATOM 525 O O . LEU A 1 68 ? 12.694 -0.241 -11.390 1.00 94.31 68 LEU A O 1
ATOM 529 N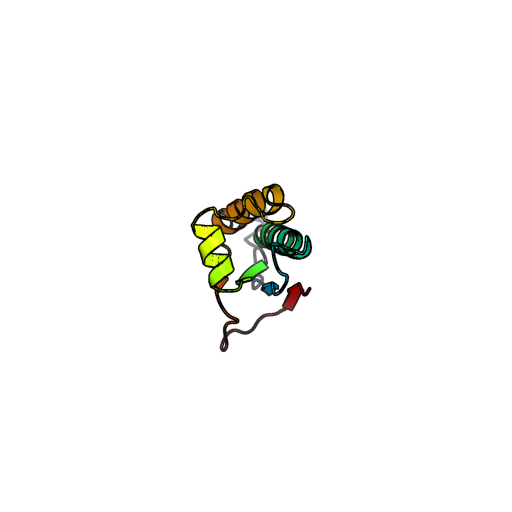 N . TRP A 1 69 ? 12.197 0.055 -9.223 1.00 97.69 69 TRP A N 1
ATOM 530 C CA . TRP A 1 69 ? 10.788 0.365 -9.436 1.00 97.69 69 TRP A CA 1
ATOM 531 C C . TRP A 1 69 ? 10.591 1.823 -9.848 1.00 97.69 69 TRP A C 1
ATOM 533 O O . TRP A 1 69 ? 11.444 2.683 -9.618 1.00 97.69 69 TRP A O 1
ATOM 543 N N . VAL A 1 70 ? 9.448 2.100 -10.473 1.00 97.56 70 VAL A N 1
ATOM 544 C CA . VAL A 1 70 ? 9.064 3.462 -10.852 1.00 97.56 70 VAL A CA 1
ATOM 545 C C . VAL A 1 70 ? 8.854 4.283 -9.579 1.00 97.56 70 VAL A C 1
ATOM 547 O O . VAL A 1 70 ? 8.136 3.850 -8.683 1.00 97.56 70 VAL A O 1
ATOM 550 N N . ASP A 1 71 ? 9.478 5.462 -9.510 1.00 97.94 71 ASP A N 1
ATOM 551 C CA . ASP A 1 71 ? 9.430 6.370 -8.353 1.00 97.94 71 ASP A CA 1
ATOM 552 C C . ASP A 1 71 ? 9.914 5.718 -7.038 1.00 97.94 71 ASP A C 1
ATOM 554 O O . ASP A 1 71 ? 9.302 5.858 -5.973 1.00 97.94 71 ASP A O 1
ATOM 558 N N . SER A 1 72 ? 11.025 4.973 -7.107 1.00 97.81 72 SER A N 1
ATOM 559 C CA . SER A 1 72 ? 11.596 4.228 -5.975 1.00 97.81 72 SER A CA 1
ATOM 560 C C . SER A 1 72 ? 11.875 5.091 -4.737 1.00 97.81 72 SER A C 1
ATOM 562 O O . SER A 1 72 ? 11.713 4.620 -3.616 1.00 97.81 72 SER A O 1
ATOM 564 N N . ASP A 1 73 ? 12.249 6.358 -4.910 1.00 97.75 73 ASP A N 1
ATOM 565 C CA . ASP A 1 73 ? 12.477 7.321 -3.826 1.00 97.75 73 ASP A CA 1
ATOM 566 C C . ASP A 1 73 ? 11.186 7.660 -3.058 1.00 97.75 73 ASP A C 1
ATOM 568 O O . ASP A 1 73 ? 11.171 7.728 -1.821 1.00 97.75 73 ASP A O 1
ATOM 572 N N . ILE A 1 74 ? 10.072 7.812 -3.777 1.00 98.19 74 ILE A N 1
ATOM 573 C CA . ILE A 1 74 ? 8.743 8.007 -3.185 1.00 98.19 74 ILE A CA 1
ATOM 574 C C . ILE A 1 74 ? 8.293 6.731 -2.472 1.00 98.19 74 ILE A C 1
ATOM 576 O O . ILE A 1 74 ? 7.730 6.799 -1.377 1.00 98.19 74 ILE A O 1
ATOM 580 N N . ILE A 1 75 ? 8.553 5.568 -3.071 1.00 98.44 75 ILE A N 1
ATOM 581 C CA . ILE A 1 75 ? 8.217 4.264 -2.491 1.00 98.44 75 ILE A CA 1
ATOM 582 C C . ILE A 1 75 ? 8.965 4.052 -1.176 1.00 98.44 75 ILE A C 1
ATOM 584 O O . ILE A 1 75 ? 8.336 3.736 -0.169 1.00 98.44 75 ILE A O 1
ATOM 588 N N . GLU A 1 76 ? 10.281 4.258 -1.159 1.00 98.06 76 GLU A N 1
ATOM 589 C CA . GLU A 1 76 ? 11.120 4.042 0.022 1.00 98.06 76 GLU A CA 1
ATOM 590 C C . GLU A 1 76 ? 10.728 4.963 1.179 1.00 98.06 76 GLU A C 1
ATOM 592 O O . GLU A 1 76 ? 10.550 4.494 2.305 1.00 98.06 76 GLU A O 1
ATOM 597 N N . SER A 1 77 ? 10.532 6.256 0.904 1.00 98.12 77 SER A N 1
ATOM 598 C CA . SER A 1 77 ? 10.080 7.221 1.915 1.00 98.12 77 SER A CA 1
ATOM 599 C C . SER A 1 77 ? 8.688 6.879 2.456 1.00 98.12 77 SER A C 1
ATOM 601 O O . SER A 1 77 ? 8.521 6.727 3.666 1.00 98.12 77 SER A O 1
ATOM 603 N N . SER A 1 78 ? 7.712 6.639 1.577 1.00 98.50 78 SER A N 1
ATOM 604 C CA . SER A 1 78 ? 6.342 6.290 1.985 1.00 98.50 78 SER A CA 1
ATOM 605 C C . SER A 1 78 ? 6.282 4.957 2.741 1.00 98.50 78 SER A C 1
ATOM 607 O O . SER A 1 78 ? 5.484 4.793 3.663 1.00 98.50 78 SER A O 1
ATOM 609 N N . TRP A 1 79 ? 7.130 3.990 2.379 1.00 98.25 79 TRP A N 1
ATOM 610 C CA . TRP A 1 79 ? 7.227 2.705 3.069 1.00 98.25 79 TRP A CA 1
ATOM 611 C C . TRP A 1 79 ? 7.761 2.845 4.497 1.00 98.25 79 TRP A C 1
ATOM 613 O O . TRP A 1 79 ? 7.296 2.148 5.403 1.00 98.25 79 TRP A O 1
ATOM 623 N N . MET A 1 80 ? 8.724 3.742 4.722 1.00 97.88 80 MET A N 1
ATOM 624 C CA . MET A 1 80 ? 9.187 4.068 6.072 1.00 97.88 80 MET A CA 1
ATOM 625 C C . MET A 1 80 ? 8.067 4.708 6.894 1.00 97.88 80 MET A C 1
ATOM 627 O O . MET A 1 80 ? 7.762 4.196 7.971 1.00 97.88 80 MET A O 1
ATOM 631 N N . ASP A 1 81 ? 7.384 5.713 6.344 1.00 98.31 81 ASP A N 1
ATOM 632 C CA . ASP A 1 81 ? 6.271 6.395 7.017 1.00 98.31 81 ASP A CA 1
ATOM 633 C C . ASP A 1 81 ? 5.150 5.420 7.410 1.00 98.31 81 ASP A C 1
ATOM 635 O O . ASP A 1 81 ? 4.633 5.466 8.525 1.00 98.31 81 ASP A O 1
ATOM 639 N N . LEU A 1 82 ? 4.785 4.483 6.528 1.00 97.94 82 LEU A N 1
ATOM 640 C CA . LEU A 1 82 ? 3.766 3.465 6.812 1.00 97.94 82 LEU A CA 1
ATOM 641 C C . LEU A 1 82 ? 4.128 2.584 8.016 1.00 97.94 82 LEU A C 1
ATOM 643 O O . LEU A 1 82 ? 3.253 2.262 8.826 1.00 97.94 82 LEU A O 1
ATOM 647 N N . LYS A 1 83 ? 5.406 2.205 8.145 1.00 96.25 83 LYS A N 1
ATOM 648 C CA . LYS A 1 83 ? 5.906 1.424 9.287 1.00 96.25 83 LYS A CA 1
ATOM 649 C C . LYS A 1 83 ? 5.923 2.258 10.564 1.00 96.25 83 LYS A C 1
ATOM 651 O O . LYS A 1 83 ? 5.490 1.766 11.604 1.00 96.25 83 LYS A O 1
ATOM 656 N N . GLU A 1 84 ? 6.383 3.505 10.488 1.00 97.12 84 GLU A N 1
ATOM 657 C CA . GLU A 1 84 ? 6.421 4.427 11.630 1.00 97.12 84 GLU A CA 1
ATOM 658 C C . GLU A 1 84 ? 5.017 4.751 12.156 1.00 97.12 84 GLU A C 1
ATOM 660 O O . GLU A 1 84 ? 4.790 4.751 13.367 1.00 97.12 84 GLU A O 1
ATOM 665 N N . ASN A 1 85 ? 4.049 4.925 11.255 1.00 95.56 85 ASN A N 1
ATOM 666 C CA . ASN A 1 85 ? 2.651 5.190 11.595 1.00 95.56 85 ASN A CA 1
ATOM 667 C C . ASN A 1 85 ? 1.887 3.936 12.063 1.00 95.56 85 ASN A C 1
ATOM 669 O O . ASN A 1 85 ? 0.721 4.035 12.452 1.00 95.56 85 ASN A O 1
ATOM 673 N N . GLY A 1 86 ? 2.511 2.752 12.031 1.00 92.19 86 GLY A N 1
ATOM 674 C CA . GLY A 1 86 ? 1.890 1.497 12.456 1.00 92.19 86 GLY A CA 1
ATOM 675 C C . GLY A 1 86 ? 0.728 1.056 11.562 1.00 92.19 86 GLY A C 1
ATOM 676 O O . GLY A 1 86 ? -0.246 0.482 12.055 1.00 92.19 86 GLY A O 1
ATOM 677 N N . CYS A 1 87 ? 0.799 1.342 10.258 1.00 95.25 87 CYS A N 1
ATOM 678 C CA . CYS A 1 87 ? -0.209 0.898 9.299 1.00 95.25 87 CYS A CA 1
ATOM 679 C C . CYS A 1 87 ? -0.281 -0.639 9.262 1.00 95.25 87 CYS A C 1
ATOM 681 O O . CYS A 1 87 ? 0.742 -1.326 9.272 1.00 95.25 87 CYS A O 1
ATOM 683 N N . ARG A 1 88 ? -1.499 -1.196 9.214 1.00 95.06 88 ARG A N 1
ATOM 684 C CA . ARG A 1 88 ? -1.705 -2.644 9.053 1.00 95.06 88 ARG A CA 1
ATOM 685 C C . ARG A 1 88 ? -1.564 -3.000 7.580 1.00 95.06 88 ARG A C 1
ATOM 687 O O . ARG A 1 88 ? -2.267 -2.431 6.750 1.00 95.06 88 ARG A O 1
ATOM 694 N N . ILE A 1 89 ? -0.687 -3.949 7.267 1.00 97.00 89 ILE A N 1
ATOM 695 C CA . ILE A 1 89 ? -0.364 -4.324 5.887 1.00 97.00 89 ILE A CA 1
ATOM 696 C C . ILE A 1 89 ? -0.633 -5.812 5.697 1.00 97.00 89 ILE A C 1
ATOM 698 O O . ILE A 1 89 ? -0.161 -6.641 6.474 1.00 97.00 89 ILE A O 1
ATOM 702 N N . PHE A 1 90 ? -1.405 -6.140 4.669 1.00 96.38 90 PHE A N 1
ATOM 703 C CA . PHE A 1 90 ? -1.843 -7.488 4.347 1.00 96.38 90 PHE A CA 1
ATOM 704 C C . PHE A 1 90 ? -1.314 -7.901 2.976 1.00 96.38 90 PHE A C 1
ATOM 706 O O . PHE A 1 90 ? -1.235 -7.086 2.059 1.00 96.38 90 PHE A O 1
ATOM 713 N N . SER A 1 91 ? -1.006 -9.188 2.822 1.00 95.31 91 SER A N 1
ATOM 714 C CA . SER A 1 91 ? -0.633 -9.790 1.535 1.00 95.31 91 SER A CA 1
ATOM 715 C C . SER A 1 91 ? -1.839 -10.198 0.670 1.00 95.31 91 SER A C 1
ATOM 717 O O . SER A 1 91 ? -1.672 -10.657 -0.460 1.00 95.31 91 SER A O 1
ATOM 719 N N . ALA A 1 92 ? -3.053 -10.089 1.219 1.00 92.25 92 ALA A N 1
ATOM 720 C CA . ALA A 1 92 ? -4.325 -10.377 0.565 1.00 92.25 92 ALA A CA 1
ATOM 721 C C . ALA A 1 92 ? -5.463 -9.631 1.280 1.00 92.25 92 ALA A C 1
ATOM 723 O O . ALA A 1 92 ? -5.332 -9.275 2.452 1.00 92.25 92 ALA A O 1
ATOM 724 N N . SER A 1 93 ? -6.588 -9.417 0.593 1.00 87.94 93 SER A N 1
ATOM 725 C CA . SER A 1 93 ? -7.741 -8.740 1.197 1.00 87.94 93 SER A CA 1
ATOM 726 C C . SER A 1 93 ? -8.297 -9.546 2.384 1.00 87.94 93 SER A C 1
ATOM 728 O O . SER A 1 93 ? -8.623 -10.727 2.202 1.00 87.94 93 SER A O 1
ATOM 730 N N . PRO A 1 94 ? -8.449 -8.941 3.578 1.00 87.94 94 PRO A N 1
ATOM 731 C CA . PRO A 1 94 ? -9.050 -9.613 4.728 1.00 87.94 94 PRO A CA 1
ATOM 732 C C . PRO A 1 94 ? -10.533 -9.914 4.452 1.00 87.94 94 PRO A C 1
ATOM 734 O O . PRO A 1 94 ? -11.266 -9.044 3.989 1.00 87.94 94 PRO A O 1
ATOM 737 N N . GLN A 1 95 ? -10.960 -11.159 4.692 1.00 81.56 95 GLN A N 1
ATOM 738 C CA . GLN A 1 95 ? -12.297 -11.655 4.313 1.00 81.56 95 GLN A CA 1
ATOM 739 C C . GLN A 1 95 ? -13.396 -11.303 5.330 1.00 81.56 95 GLN A C 1
ATOM 741 O O . GLN A 1 95 ? -14.548 -11.134 4.944 1.00 81.56 95 GLN A O 1
ATOM 746 N N . ASP A 1 96 ? -13.036 -11.150 6.607 1.00 81.19 96 ASP A N 1
ATOM 747 C CA . ASP A 1 96 ? -13.987 -11.011 7.722 1.00 81.19 96 ASP A CA 1
ATOM 748 C C . ASP A 1 96 ? -13.916 -9.635 8.415 1.00 81.19 96 ASP A C 1
ATOM 750 O O . ASP A 1 96 ? -14.382 -9.470 9.542 1.00 81.19 96 ASP A O 1
ATOM 754 N N . GLU A 1 97 ? -13.317 -8.632 7.763 1.00 88.06 97 GLU A N 1
ATOM 755 C CA . GLU A 1 97 ? -13.224 -7.262 8.284 1.00 88.06 97 GLU A CA 1
ATOM 756 C C . GLU A 1 97 ? -14.129 -6.306 7.488 1.00 88.06 97 GLU A C 1
ATOM 758 O O . GLU A 1 97 ? -14.133 -6.304 6.257 1.00 88.06 97 GLU A O 1
ATOM 763 N N . GLN A 1 98 ? -14.893 -5.468 8.196 1.00 89.75 98 GLN A N 1
ATOM 764 C CA . GLN A 1 98 ? -15.693 -4.404 7.591 1.00 89.75 98 GLN A CA 1
ATOM 765 C C . GLN A 1 98 ? -14.889 -3.100 7.550 1.00 89.75 98 GLN A C 1
ATOM 767 O O . GLN A 1 98 ? -14.325 -2.670 8.557 1.00 89.75 98 GLN A O 1
ATOM 772 N N . PHE A 1 99 ? -14.888 -2.445 6.391 1.00 94.25 99 PHE A N 1
ATOM 773 C CA . PHE A 1 99 ? -14.248 -1.148 6.184 1.00 94.25 99 PHE A CA 1
ATOM 774 C C . PHE A 1 99 ? -15.298 -0.090 5.852 1.00 94.25 99 PHE A C 1
ATOM 776 O O . PHE A 1 99 ? -16.266 -0.366 5.144 1.00 94.25 99 PHE A O 1
ATOM 783 N N . ASP A 1 100 ? -15.103 1.129 6.352 1.00 96.25 100 ASP A N 1
ATOM 784 C CA . ASP A 1 100 ? -15.973 2.267 6.051 1.00 96.25 100 ASP A CA 1
ATOM 785 C C . ASP A 1 100 ? -15.766 2.784 4.621 1.00 96.25 100 ASP A C 1
ATOM 787 O O . ASP A 1 100 ? -16.659 3.412 4.054 1.00 96.25 100 ASP A O 1
ATOM 791 N N . CYS A 1 101 ? -14.579 2.570 4.046 1.00 96.25 101 CYS A N 1
ATOM 792 C CA . CYS A 1 101 ? -14.246 3.020 2.701 1.00 96.25 101 CYS A CA 1
ATOM 793 C C . CYS A 1 101 ? -13.131 2.163 2.082 1.00 96.25 101 CYS A C 1
ATOM 795 O O . CYS A 1 101 ? -12.222 1.697 2.775 1.00 96.25 101 CYS A O 1
ATOM 797 N N . LEU A 1 102 ? -13.231 1.975 0.765 1.00 96.25 102 LEU A N 1
ATOM 798 C CA . LEU A 1 102 ? -12.269 1.285 -0.086 1.00 96.25 102 LEU A CA 1
ATOM 799 C C . LEU A 1 102 ? -11.664 2.290 -1.071 1.00 96.25 102 LEU A C 1
ATOM 801 O O . LEU A 1 102 ? -12.396 3.002 -1.759 1.00 96.25 102 LEU A O 1
ATOM 805 N N . ILE A 1 103 ? -10.338 2.308 -1.164 1.00 97.06 103 ILE A N 1
ATOM 806 C CA . ILE A 1 103 ? -9.591 3.030 -2.195 1.00 97.06 103 ILE A CA 1
ATOM 807 C C . ILE A 1 103 ? -8.786 1.996 -2.976 1.00 97.06 103 ILE A C 1
ATOM 809 O O . ILE A 1 103 ? -8.026 1.232 -2.385 1.00 97.06 103 ILE A O 1
ATOM 813 N N . GLN A 1 104 ? -8.947 1.967 -4.294 1.00 96.75 104 GLN A N 1
ATOM 814 C CA . GLN A 1 104 ? -8.303 0.977 -5.149 1.00 96.75 104 GLN A CA 1
ATOM 815 C C . GLN A 1 104 ? -7.399 1.663 -6.175 1.00 96.75 104 GLN A C 1
ATOM 817 O O . GLN A 1 104 ? -7.804 2.626 -6.828 1.00 96.75 104 GLN A O 1
ATOM 822 N N . PHE A 1 105 ? -6.166 1.171 -6.282 1.00 96.94 105 PHE A N 1
ATOM 823 C CA . PHE A 1 105 ? -5.167 1.625 -7.242 1.00 96.94 105 PHE A CA 1
ATOM 824 C C . PHE A 1 105 ? -4.890 0.517 -8.254 1.00 96.94 105 PHE A C 1
ATOM 826 O O . PHE A 1 105 ? -4.127 -0.416 -7.987 1.00 96.94 105 PHE A O 1
ATOM 833 N N . ASP A 1 106 ? -5.508 0.664 -9.421 1.00 92.12 106 ASP A N 1
ATOM 834 C CA . ASP A 1 106 ? -5.382 -0.258 -10.549 1.00 92.12 106 ASP A CA 1
ATOM 835 C C . ASP A 1 106 ? -4.312 0.200 -11.545 1.00 92.12 106 ASP A C 1
ATOM 837 O O . ASP A 1 106 ? -3.813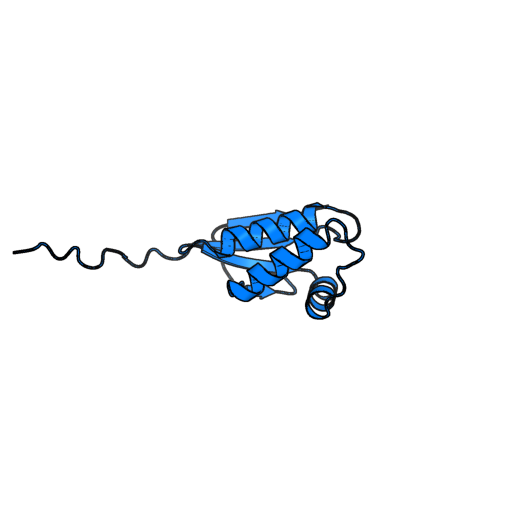 1.327 -11.456 1.00 92.12 106 ASP A O 1
ATOM 841 N N . CYS A 1 107 ? -4.009 -0.673 -12.511 1.00 76.06 107 CYS A N 1
ATOM 842 C CA . CYS A 1 107 ? -3.096 -0.469 -13.643 1.00 76.06 107 CYS A CA 1
ATOM 843 C C . CYS A 1 107 ? -3.180 0.935 -14.267 1.00 76.06 107 CYS A C 1
ATOM 845 O O . CYS A 1 107 ? -4.307 1.403 -14.576 1.00 76.06 107 CYS A O 1
#

Sequence (107 aa):
MIKENKKEDLLLEKKSLLIVVEADPEKSPRFAEALRVAAGLSMHPRLSVNLVLKADILNDLNEGRSALWVDSDIIESSWMDLKENGCRIFSASPQDEQFDCLIQFDC

Nearest PDB structures (foldseek):
  3tsa-assembly1_B  TM=7.279E-01  e=1.594E+00  Saccharopolyspora spinosa
  2dp3-assembly1_A-2  TM=4.248E-01  e=6.862E-01  Giardia duodenalis
  6m1y-assembly1_B  TM=2.959E-01  e=6.027E-01  Homo sapiens
  2zos-assembly2_B  TM=4.082E-01  e=2.352E+00  Pyrococcus horikoshii